Protein AF-A0A6G2DED3-F1 (afdb_monomer_lite)

Foldseek 3Di:
DDWDWDDDDPQEGEIEQAPQPEEDADDPVQAQAEEEDDQWDHDPSHIYGHAEQHHHHQADDDDPPPDDGGAYLEYEYEQNYQEYEALSNALHAHQEYHYDPNRNHAYYDHRVQHNHNHPDYDDDPNYDD

Structure (mmCIF, N/CA/C/O backbone):
data_AF-A0A6G2DED3-F1
#
_entry.id   AF-A0A6G2DED3-F1
#
loop_
_atom_site.group_PDB
_atom_site.id
_atom_site.type_symbol
_atom_site.label_atom_id
_atom_site.label_alt_id
_atom_site.label_comp_id
_atom_site.label_asym_id
_atom_site.label_entity_id
_atom_site.label_seq_id
_atom_site.pdbx_PDB_ins_code
_atom_site.Cartn_x
_atom_site.Cartn_y
_atom_site.Cartn_z
_atom_site.occupancy
_atom_site.B_iso_or_equiv
_atom_site.auth_seq_id
_atom_site.auth_comp_id
_atom_site.auth_asym_id
_atom_site.auth_atom_id
_atom_site.pdbx_PDB_model_num
ATOM 1 N N . ILE A 1 1 ? -3.376 12.516 -4.489 1.00 85.94 1 ILE A N 1
ATOM 2 C CA . ILE A 1 1 ? -3.684 11.104 -4.118 1.00 85.94 1 ILE A CA 1
ATOM 3 C C . ILE A 1 1 ? -5.186 10.946 -3.891 1.00 85.94 1 ILE A C 1
ATOM 5 O O . ILE A 1 1 ? -5.784 11.814 -3.265 1.00 85.94 1 ILE A O 1
ATOM 9 N N . LYS A 1 2 ? -5.801 9.878 -4.420 1.00 92.19 2 LYS A N 1
ATOM 10 C CA . LYS A 1 2 ? -7.235 9.573 -4.248 1.00 92.19 2 LYS A CA 1
ATOM 11 C C . LYS A 1 2 ? -7.439 8.649 -3.042 1.00 92.19 2 LYS A C 1
ATOM 13 O O . LYS A 1 2 ? -6.605 7.783 -2.797 1.00 92.19 2 LYS A O 1
ATOM 18 N N . TYR A 1 3 ? -8.564 8.799 -2.350 1.00 97.38 3 TYR A N 1
ATOM 19 C CA . TYR A 1 3 ? -8.980 7.951 -1.230 1.00 97.38 3 TYR A CA 1
ATOM 20 C C . TYR A 1 3 ? -10.437 7.536 -1.415 1.00 97.38 3 TYR A C 1
ATOM 22 O O . TYR A 1 3 ? -11.219 8.278 -2.013 1.00 97.38 3 TYR A O 1
ATOM 30 N N . LYS A 1 4 ? -10.816 6.375 -0.879 1.00 97.62 4 LYS A N 1
ATOM 31 C CA . LYS A 1 4 ? -12.220 5.952 -0.787 1.00 97.62 4 LYS A CA 1
ATOM 32 C C . LYS A 1 4 ? -12.571 5.687 0.671 1.00 97.62 4 LYS A C 1
ATOM 34 O O . LYS A 1 4 ? -11.827 5.013 1.378 1.00 97.62 4 LYS A O 1
ATOM 39 N N . VAL A 1 5 ? -13.706 6.230 1.099 1.00 97.81 5 VAL A N 1
ATOM 40 C CA . VAL A 1 5 ? -14.263 6.017 2.438 1.00 97.81 5 VAL A CA 1
ATOM 41 C C . VAL A 1 5 ? -14.699 4.563 2.591 1.00 97.81 5 VAL A C 1
ATOM 43 O O . VAL A 1 5 ? -15.369 4.023 1.710 1.00 97.81 5 VAL A O 1
ATOM 46 N N . LEU A 1 6 ? -14.305 3.950 3.706 1.00 98.00 6 LEU A N 1
ATOM 47 C CA . LEU A 1 6 ? -14.699 2.600 4.106 1.00 98.00 6 LEU A CA 1
ATOM 48 C C . LEU A 1 6 ? -15.765 2.662 5.202 1.00 98.00 6 LEU A C 1
ATOM 50 O O . LEU A 1 6 ? -16.818 2.046 5.071 1.00 98.00 6 LEU A O 1
ATOM 54 N N . THR A 1 7 ? -15.522 3.457 6.248 1.00 97.88 7 THR A N 1
ATOM 55 C CA . THR A 1 7 ? -16.462 3.661 7.361 1.00 97.88 7 THR A CA 1
ATOM 56 C C . THR A 1 7 ? -16.532 5.130 7.765 1.00 97.88 7 THR A C 1
ATOM 58 O O . THR A 1 7 ? -15.558 5.872 7.606 1.00 97.88 7 THR A O 1
ATOM 61 N N . VAL A 1 8 ? -17.683 5.549 8.300 1.00 97.50 8 VAL A N 1
ATOM 62 C CA . VAL A 1 8 ? -17.892 6.876 8.897 1.00 97.50 8 VAL A CA 1
ATOM 63 C C . VAL A 1 8 ? -18.803 6.736 10.108 1.00 97.50 8 VAL A C 1
ATOM 65 O O . VAL A 1 8 ? -19.932 6.271 9.972 1.00 97.50 8 VAL A O 1
ATOM 68 N N . GLU A 1 9 ? -18.338 7.194 11.264 1.00 96.12 9 GLU A N 1
ATOM 69 C CA . GLU A 1 9 ? -19.108 7.272 12.505 1.00 96.12 9 GLU A CA 1
ATOM 70 C C . GLU A 1 9 ? -18.899 8.664 13.117 1.00 96.12 9 GLU A C 1
ATOM 72 O O . GLU A 1 9 ? -17.859 8.975 13.699 1.00 96.12 9 GLU A O 1
ATOM 77 N N . GLY A 1 10 ? -19.874 9.555 12.920 1.00 95.56 10 GLY A N 1
ATOM 78 C CA . GLY A 1 10 ? -19.731 10.968 13.280 1.00 95.56 10 GLY A CA 1
ATOM 79 C C . GLY A 1 10 ? -18.594 11.645 12.503 1.00 95.56 10 GLY A C 1
ATOM 80 O O . GLY A 1 10 ? -18.625 11.700 11.270 1.00 95.56 10 GLY A O 1
ATOM 81 N N . ASN A 1 11 ? -17.596 12.148 13.237 1.00 96.62 11 ASN A N 1
ATOM 82 C CA . ASN A 1 11 ? -16.448 12.881 12.686 1.00 96.62 11 ASN A CA 1
ATOM 83 C C . ASN A 1 11 ? -15.190 12.021 12.523 1.00 96.62 11 ASN A C 1
ATOM 85 O O . ASN A 1 11 ? -14.140 12.533 12.135 1.00 96.62 11 ASN A O 1
ATOM 89 N N . ILE A 1 12 ? -15.281 10.721 12.799 1.00 97.75 12 ILE A N 1
ATOM 90 C CA . ILE A 1 12 ? -14.185 9.778 12.596 1.00 97.75 12 ILE A CA 1
ATOM 91 C C . ILE A 1 12 ? -14.575 8.723 11.568 1.00 97.75 12 ILE A C 1
ATOM 93 O O . ILE A 1 12 ? -15.747 8.399 11.378 1.00 97.75 12 ILE A O 1
ATOM 97 N N . GLY A 1 13 ? -13.582 8.181 10.878 1.00 98.31 13 GLY A N 1
ATOM 98 C CA . GLY A 1 13 ? -13.813 7.122 9.912 1.00 98.31 13 GLY A CA 1
ATOM 99 C C . GLY A 1 13 ? -12.532 6.453 9.457 1.00 98.31 13 GLY A C 1
ATOM 100 O O . GLY A 1 13 ? -11.430 6.755 9.924 1.00 98.31 13 GLY A O 1
ATOM 101 N N . THR A 1 14 ? -12.684 5.54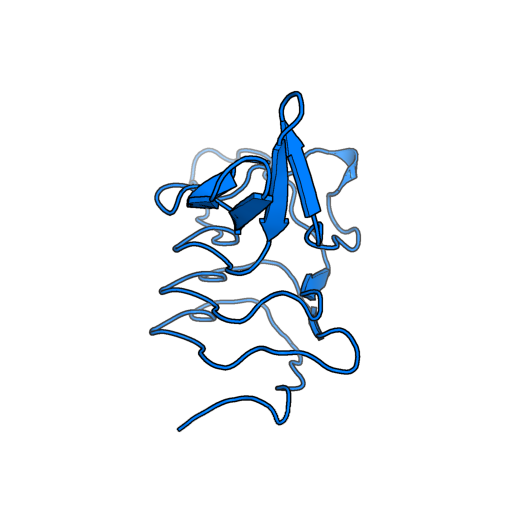9 8.500 1.00 98.69 14 THR A N 1
ATOM 102 C CA . THR A 1 14 ? -11.561 4.879 7.851 1.00 98.69 14 THR A CA 1
ATOM 103 C C . THR A 1 14 ? -11.642 5.037 6.343 1.00 98.69 14 THR A C 1
ATOM 105 O O . THR A 1 14 ? -12.725 5.135 5.759 1.00 98.69 14 THR A O 1
ATOM 108 N N . VAL A 1 15 ? -10.479 5.093 5.704 1.00 98.75 15 VAL A N 1
ATOM 109 C CA . VAL A 1 15 ? -10.344 5.150 4.247 1.00 98.75 15 VAL A CA 1
ATOM 110 C C . VAL A 1 15 ? -9.322 4.126 3.770 1.00 98.75 15 VAL A C 1
ATOM 112 O O . VAL A 1 15 ? -8.440 3.701 4.520 1.00 98.75 15 VAL A O 1
ATOM 115 N N . GLN A 1 16 ? -9.412 3.792 2.490 1.00 98.62 16 GLN A N 1
ATOM 116 C CA . GLN A 1 16 ? -8.326 3.178 1.735 1.00 98.62 16 GLN A CA 1
ATOM 117 C C . GLN A 1 16 ? -7.564 4.247 0.939 1.00 98.62 16 GLN A C 1
ATOM 119 O O . GLN A 1 16 ? -8.170 5.212 0.456 1.00 98.62 16 GLN A O 1
ATOM 124 N N . VAL A 1 17 ? -6.252 4.066 0.768 1.00 98.62 17 VAL A N 1
ATOM 125 C CA . VAL A 1 17 ? -5.468 4.813 -0.227 1.00 98.62 17 VAL A CA 1
ATOM 126 C C . VAL A 1 17 ? -5.697 4.205 -1.609 1.00 98.62 17 VAL A C 1
ATOM 128 O O . VAL A 1 17 ? -5.648 2.989 -1.774 1.00 98.62 17 VAL A O 1
ATOM 131 N N . GLY A 1 18 ? -5.964 5.048 -2.604 1.00 98.00 18 GLY A N 1
ATOM 132 C CA . GLY A 1 18 ? -6.428 4.628 -3.924 1.00 98.00 18 GLY A CA 1
ATOM 133 C C . GLY A 1 18 ? -7.953 4.487 -4.002 1.00 98.00 18 GLY A C 1
ATOM 134 O O . GLY A 1 18 ? -8.663 4.336 -3.006 1.00 98.00 18 GLY A O 1
ATOM 135 N N . ASN A 1 19 ? -8.491 4.562 -5.221 1.00 96.56 19 ASN A N 1
ATOM 136 C CA . ASN A 1 19 ? -9.937 4.463 -5.462 1.00 96.56 19 ASN A CA 1
ATOM 137 C C . ASN A 1 19 ? -10.420 3.020 -5.720 1.00 96.56 19 ASN A C 1
ATOM 139 O O . ASN A 1 19 ? -11.628 2.791 -5.732 1.00 96.56 19 ASN A O 1
ATOM 143 N N . GLY A 1 20 ? -9.507 2.057 -5.902 1.00 96.94 20 GLY A N 1
ATOM 144 C CA . GLY A 1 20 ? -9.834 0.664 -6.226 1.00 96.94 20 GLY A CA 1
ATOM 145 C C . GLY A 1 20 ? -9.981 0.366 -7.725 1.00 96.94 20 GLY A C 1
ATOM 146 O O . GLY A 1 20 ? -10.318 -0.760 -8.082 1.00 96.94 20 GLY A O 1
ATOM 147 N N . VAL A 1 21 ? -9.791 1.364 -8.596 1.00 94.81 21 VAL A N 1
ATOM 148 C CA . VAL A 1 21 ? -10.080 1.276 -10.040 1.00 94.81 21 VAL A CA 1
ATOM 149 C C . VAL A 1 21 ? -8.865 1.641 -10.886 1.00 94.81 21 VAL A C 1
ATOM 151 O O . VAL A 1 21 ? -8.574 0.951 -11.855 1.00 94.81 21 VAL A O 1
ATOM 154 N N . THR A 1 22 ? -8.165 2.717 -10.529 1.00 93.19 22 THR A N 1
ATOM 155 C CA . THR A 1 22 ? -7.007 3.241 -11.263 1.00 93.19 22 THR A CA 1
ATOM 156 C C . THR A 1 22 ? -5.839 3.472 -10.307 1.00 93.19 22 THR A C 1
ATOM 158 O O . THR A 1 22 ? -6.097 3.877 -9.166 1.00 93.19 22 THR A O 1
ATOM 161 N N . PRO A 1 23 ? -4.584 3.324 -10.767 1.00 95.00 23 PRO A N 1
ATOM 162 C CA . PRO A 1 23 ? -3.410 3.670 -9.975 1.00 95.00 23 PRO A CA 1
ATOM 163 C C . PRO A 1 23 ? -3.435 5.088 -9.408 1.00 95.00 23 PRO A C 1
ATOM 165 O O . PRO A 1 23 ? -4.064 6.001 -9.953 1.00 95.00 23 PRO A O 1
ATOM 168 N N . VAL A 1 24 ? -2.737 5.268 -8.291 1.00 94.62 24 VAL A N 1
ATOM 169 C CA . VAL A 1 24 ? -2.373 6.582 -7.775 1.00 94.62 24 VAL A CA 1
ATOM 170 C C . VAL A 1 24 ? -1.379 7.213 -8.745 1.00 94.62 24 VAL A C 1
ATOM 172 O O . VAL A 1 24 ? -0.358 6.623 -9.082 1.00 94.62 24 VAL A O 1
ATOM 175 N N . GLU A 1 25 ? -1.689 8.429 -9.179 1.00 93.19 25 GLU A N 1
ATOM 176 C CA . GLU A 1 25 ? -0.783 9.254 -9.972 1.00 93.19 25 GLU A CA 1
ATOM 177 C C . GLU A 1 25 ? 0.193 9.960 -9.026 1.00 93.19 25 GLU A C 1
ATOM 179 O O . GLU A 1 25 ? -0.232 10.688 -8.120 1.00 93.19 25 GLU A O 1
ATOM 184 N N . PHE A 1 26 ? 1.486 9.708 -9.218 1.00 93.81 26 PHE A N 1
ATOM 185 C CA . PHE A 1 26 ? 2.559 10.406 -8.521 1.00 93.81 26 PHE A CA 1
ATOM 186 C C . PHE A 1 26 ? 2.991 11.646 -9.297 1.00 93.81 26 PHE A C 1
ATOM 188 O O . PHE A 1 26 ? 2.895 11.712 -10.523 1.00 93.81 26 PHE A O 1
ATOM 195 N N . GLU A 1 27 ? 3.490 12.633 -8.568 1.00 93.56 27 GLU A N 1
ATOM 196 C CA . GLU A 1 27 ? 3.990 13.882 -9.129 1.00 93.56 27 GLU A CA 1
ATOM 197 C C . GLU A 1 27 ? 5.495 13.801 -9.410 1.00 93.56 27 GLU A C 1
ATOM 199 O O . GLU A 1 27 ? 6.216 13.015 -8.794 1.00 93.56 27 GLU A O 1
ATOM 204 N N . ALA A 1 28 ? 5.999 14.685 -10.279 1.00 94.38 28 ALA A N 1
ATOM 205 C CA . ALA A 1 28 ? 7.416 14.743 -10.660 1.00 94.38 28 ALA A CA 1
ATOM 206 C C . ALA A 1 28 ? 8.368 14.802 -9.456 1.00 94.38 28 ALA A C 1
ATOM 208 O O . ALA A 1 28 ? 9.453 14.227 -9.464 1.00 94.38 28 ALA A O 1
ATOM 209 N N . GLY A 1 29 ? 7.949 15.482 -8.385 1.00 95.12 29 GLY A N 1
ATOM 210 C CA . GLY A 1 29 ? 8.735 15.607 -7.163 1.00 95.12 29 GLY A CA 1
ATOM 211 C C . GLY A 1 29 ? 8.909 14.304 -6.377 1.00 95.12 29 GLY A C 1
ATOM 212 O O . GLY A 1 29 ? 9.768 14.280 -5.495 1.00 95.12 29 GLY A O 1
ATOM 213 N N . GLN A 1 30 ? 8.127 13.265 -6.676 1.00 95.25 30 GLN A N 1
ATOM 214 C CA . GLN A 1 30 ? 8.107 11.970 -5.986 1.00 95.25 30 GLN A CA 1
ATOM 215 C C . GLN A 1 30 ? 8.836 10.867 -6.765 1.00 95.25 30 GLN A C 1
ATOM 217 O O . GLN A 1 30 ? 9.054 9.785 -6.225 1.00 95.25 30 GLN A O 1
ATOM 222 N N . ASP A 1 31 ? 9.225 11.136 -8.011 1.00 96.38 31 ASP A N 1
ATOM 223 C CA . ASP A 1 31 ? 9.879 10.153 -8.867 1.00 96.38 31 ASP A CA 1
ATOM 224 C C . ASP A 1 31 ? 11.229 9.705 -8.303 1.00 96.38 31 ASP A C 1
ATOM 226 O O . ASP A 1 31 ? 12.055 10.531 -7.905 1.00 96.38 31 ASP A O 1
ATOM 230 N N . GLY A 1 32 ? 11.432 8.391 -8.215 1.00 96.81 32 GLY A N 1
ATOM 231 C CA . GLY A 1 32 ? 12.636 7.788 -7.645 1.00 96.81 32 GLY A CA 1
ATOM 232 C C . GLY A 1 32 ? 12.868 8.095 -6.160 1.00 96.81 32 GLY A C 1
ATOM 233 O O . GLY A 1 32 ? 13.904 7.708 -5.615 1.00 96.81 32 GLY A O 1
ATOM 234 N N . LYS A 1 33 ? 11.931 8.760 -5.474 1.00 98.06 33 LYS A N 1
ATOM 235 C CA . LYS A 1 33 ? 12.046 9.098 -4.049 1.00 98.06 33 LYS A CA 1
ATOM 236 C C . LYS A 1 33 ? 11.213 8.158 -3.181 1.00 98.06 33 LYS A C 1
ATOM 238 O O . LYS A 1 33 ? 10.245 7.584 -3.674 1.00 98.06 33 LYS A O 1
ATOM 243 N N . PRO A 1 34 ? 11.544 8.025 -1.887 1.00 98.19 34 PRO A N 1
ATOM 244 C CA . PRO A 1 34 ? 10.681 7.333 -0.943 1.00 98.19 34 PRO A CA 1
ATOM 245 C C . PRO A 1 34 ? 9.313 8.007 -0.837 1.00 98.19 34 PRO A C 1
ATOM 247 O O . PRO A 1 34 ? 9.211 9.236 -0.784 1.00 98.19 34 PRO A O 1
ATOM 250 N N . PHE A 1 35 ? 8.265 7.196 -0.751 1.00 97.75 35 PHE A N 1
ATOM 251 C CA . PHE A 1 35 ? 6.904 7.655 -0.520 1.00 97.75 35 PHE A CA 1
ATOM 252 C C . PHE A 1 35 ? 6.298 6.956 0.696 1.00 97.75 35 PHE A C 1
ATOM 254 O O . PHE A 1 35 ? 6.231 5.733 0.747 1.00 97.75 35 PHE A O 1
ATOM 261 N N . THR A 1 36 ? 5.791 7.726 1.654 1.00 98.00 36 THR A N 1
ATOM 262 C CA . THR A 1 36 ? 5.068 7.181 2.809 1.00 98.00 36 THR A CA 1
ATOM 263 C C . THR A 1 36 ? 3.575 7.372 2.610 1.00 98.00 36 THR A C 1
ATOM 265 O O . THR A 1 36 ? 3.110 8.496 2.406 1.00 98.00 36 THR A O 1
ATOM 268 N N . ILE A 1 37 ? 2.807 6.284 2.704 1.00 98.31 37 ILE A N 1
ATOM 269 C CA . ILE A 1 37 ? 1.345 6.374 2.699 1.00 98.31 37 ILE A CA 1
ATOM 270 C C . ILE A 1 37 ? 0.919 7.170 3.944 1.00 98.31 37 ILE A C 1
ATOM 272 O O . ILE A 1 37 ? 1.330 6.826 5.053 1.00 98.31 37 ILE A O 1
ATOM 276 N N . PRO A 1 38 ? 0.095 8.225 3.810 1.00 97.06 38 PRO A N 1
ATOM 277 C CA . PRO A 1 38 ? -0.378 8.972 4.971 1.00 97.06 38 PRO A CA 1
ATOM 278 C C . PRO A 1 38 ? -1.162 8.077 5.931 1.00 97.06 38 PRO A C 1
ATOM 280 O O . PRO A 1 38 ? -1.989 7.286 5.493 1.00 97.06 38 PRO A O 1
ATOM 283 N N . THR A 1 39 ? -0.953 8.232 7.238 1.00 97.94 39 THR A N 1
ATOM 284 C CA . THR A 1 39 ? -1.699 7.475 8.262 1.00 97.94 39 THR A CA 1
ATOM 285 C C . THR A 1 39 ? -3.109 8.014 8.470 1.00 97.94 39 THR A C 1
ATOM 287 O O . THR A 1 39 ? -4.014 7.283 8.876 1.00 97.94 39 THR A O 1
ATOM 290 N N . LYS A 1 40 ? -3.304 9.309 8.202 1.00 97.81 40 LYS A N 1
ATOM 291 C CA . LYS A 1 40 ? -4.559 10.031 8.395 1.00 97.81 40 LYS A CA 1
ATOM 292 C C . LYS A 1 40 ? -4.767 11.071 7.303 1.00 97.81 40 LYS A C 1
ATOM 294 O O . LYS A 1 40 ? -3.803 11.640 6.795 1.00 97.81 40 LYS A O 1
ATOM 299 N N . ILE A 1 41 ? -6.030 11.353 7.003 1.00 97.00 41 ILE A N 1
ATOM 300 C CA . ILE A 1 41 ? -6.451 12.509 6.207 1.00 97.00 41 ILE A CA 1
ATOM 301 C C . ILE A 1 41 ? -7.577 13.254 6.927 1.00 97.00 41 ILE A C 1
ATOM 303 O O . ILE A 1 41 ? -8.349 12.651 7.674 1.00 97.00 41 ILE A O 1
ATOM 307 N N . THR A 1 42 ? -7.699 14.552 6.660 1.00 96.75 42 THR A N 1
ATOM 308 C CA . THR A 1 42 ? -8.766 15.401 7.204 1.00 96.75 42 THR A CA 1
ATOM 309 C C . THR A 1 42 ? -9.561 16.011 6.057 1.00 96.75 42 THR A C 1
ATOM 311 O O . THR A 1 42 ? -8.976 16.553 5.121 1.00 96.75 42 THR A O 1
ATOM 314 N N . VAL A 1 43 ? -10.891 15.924 6.123 1.00 94.56 43 VAL A N 1
ATOM 315 C CA . VAL A 1 43 ? -11.812 16.530 5.149 1.00 94.56 43 VAL A CA 1
ATOM 316 C C . VAL A 1 43 ? -12.886 17.292 5.918 1.00 94.56 43 VAL A C 1
ATOM 318 O O . VAL A 1 43 ? -13.773 16.685 6.517 1.00 94.56 43 VAL A O 1
ATOM 321 N N . GLY A 1 44 ? -12.798 18.623 5.919 1.00 94.81 44 GLY A N 1
ATOM 322 C CA . GLY A 1 44 ? -13.620 19.451 6.804 1.00 94.81 44 GLY A CA 1
ATOM 323 C C . GLY A 1 44 ? -13.282 19.180 8.272 1.00 94.81 44 GLY A C 1
ATOM 324 O O . GLY A 1 44 ? -12.118 19.241 8.657 1.00 94.81 44 GLY A O 1
ATOM 325 N N . ASP A 1 45 ? -14.293 18.854 9.074 1.00 96.00 45 ASP A N 1
ATOM 326 C CA . ASP A 1 45 ? -14.176 18.467 10.485 1.00 96.00 45 ASP A CA 1
ATOM 327 C C . ASP A 1 45 ? -13.989 16.952 10.697 1.00 96.00 45 ASP A C 1
ATOM 329 O O . ASP A 1 45 ? -13.833 16.498 11.833 1.00 96.00 45 ASP A O 1
ATOM 333 N N . LYS A 1 46 ? -13.988 16.162 9.615 1.00 97.50 46 LYS A N 1
ATOM 334 C CA . LYS A 1 46 ? -13.861 14.704 9.669 1.00 97.50 46 LYS A CA 1
ATOM 335 C C . LYS A 1 46 ? -12.413 14.258 9.552 1.00 97.50 46 LYS A C 1
ATOM 337 O O . LYS A 1 46 ? -11.686 14.711 8.666 1.00 97.50 46 LYS A O 1
ATOM 342 N N . VAL A 1 47 ? -12.025 13.301 10.389 1.00 98.25 47 VAL A N 1
ATOM 343 C CA . VAL A 1 47 ? -10.699 12.679 10.398 1.00 98.25 47 VAL A CA 1
ATOM 344 C C . VAL A 1 47 ? -10.823 11.213 10.014 1.00 98.25 47 VAL A C 1
ATOM 346 O O . VAL A 1 47 ? -11.548 10.447 10.648 1.00 98.25 47 VAL A O 1
ATOM 349 N N . PHE A 1 48 ? -10.073 10.804 8.998 1.00 98.62 48 PHE A N 1
ATOM 350 C CA . PHE A 1 48 ? -10.050 9.426 8.533 1.00 98.62 48 PHE A CA 1
ATOM 351 C C . PHE A 1 48 ? -8.681 8.806 8.755 1.00 98.62 48 PHE A C 1
ATOM 353 O O . PHE A 1 48 ? -7.674 9.362 8.320 1.00 98.62 48 PHE A O 1
ATOM 360 N N . THR A 1 49 ? -8.649 7.628 9.370 1.00 98.69 49 THR A N 1
ATOM 361 C CA . THR A 1 49 ? -7.446 6.790 9.411 1.00 98.69 49 THR A CA 1
ATOM 362 C C . THR A 1 49 ? -7.341 6.001 8.108 1.00 98.69 49 THR A C 1
ATOM 364 O O . THR A 1 49 ? -8.318 5.398 7.657 1.00 98.69 49 THR A O 1
ATOM 367 N N . VAL A 1 50 ? -6.163 5.990 7.490 1.00 98.81 50 VAL A N 1
ATOM 368 C CA . VAL A 1 50 ? -5.903 5.177 6.297 1.00 98.81 50 VAL A CA 1
ATOM 369 C C . VAL A 1 50 ? -5.576 3.763 6.752 1.00 98.81 50 VAL A C 1
ATOM 371 O O . VAL A 1 50 ? -4.584 3.543 7.444 1.00 98.81 50 VAL A O 1
ATOM 374 N N . THR A 1 51 ? -6.441 2.819 6.394 1.00 98.81 51 THR A N 1
ATOM 375 C CA . THR A 1 51 ? -6.411 1.444 6.923 1.00 98.81 51 THR A CA 1
ATOM 376 C C . THR A 1 51 ? -6.241 0.378 5.856 1.00 98.81 51 THR A C 1
ATOM 378 O O . THR A 1 51 ? -5.917 -0.758 6.183 1.00 98.81 51 THR A O 1
ATOM 381 N N . GLU A 1 52 ? -6.398 0.716 4.578 1.00 98.81 52 GLU A N 1
ATOM 382 C CA . GLU A 1 52 ? -6.214 -0.251 3.498 1.00 98.81 52 GLU A CA 1
ATOM 383 C C . GLU A 1 52 ? -5.477 0.361 2.304 1.00 98.81 52 GLU A C 1
ATOM 385 O O . GLU A 1 52 ? -5.615 1.550 2.002 1.00 98.81 52 GLU A O 1
ATOM 390 N N . VAL A 1 53 ? -4.720 -0.475 1.597 1.00 98.81 53 VAL A N 1
ATOM 391 C CA . VAL A 1 53 ? -4.243 -0.201 0.241 1.00 98.81 53 VAL A CA 1
ATOM 392 C C . VAL A 1 53 ? -5.273 -0.758 -0.730 1.00 98.81 53 VAL A C 1
ATOM 394 O O . VAL A 1 53 ? -5.507 -1.967 -0.763 1.00 98.81 53 VAL A O 1
ATOM 397 N N . ALA A 1 54 ? -5.904 0.125 -1.505 1.00 98.75 54 ALA A N 1
ATOM 398 C CA . ALA A 1 54 ? -6.961 -0.259 -2.427 1.00 98.75 54 ALA A CA 1
ATOM 399 C C . ALA A 1 54 ? -6.445 -1.138 -3.572 1.00 98.75 54 ALA A C 1
ATOM 401 O O . ALA A 1 54 ? -5.271 -1.094 -3.949 1.00 98.75 54 ALA A O 1
ATOM 402 N N . SER A 1 55 ? -7.370 -1.865 -4.197 1.00 98.50 55 SER A N 1
ATOM 403 C CA . SER A 1 55 ? -7.090 -2.598 -5.427 1.00 98.50 55 SER A CA 1
ATOM 404 C C . SER A 1 55 ? -6.473 -1.665 -6.470 1.00 98.50 55 SER A C 1
ATOM 406 O O . SER A 1 55 ? -6.975 -0.567 -6.713 1.00 98.50 55 SER A O 1
ATOM 408 N N . GLN A 1 56 ? -5.374 -2.100 -7.080 1.00 96.81 56 GLN A N 1
ATOM 409 C CA . GLN A 1 56 ? -4.612 -1.337 -8.072 1.00 96.81 56 GLN A CA 1
ATOM 410 C C . GLN A 1 56 ? -4.002 -0.003 -7.601 1.00 96.81 56 GLN A C 1
ATOM 412 O O . GLN A 1 56 ? -3.477 0.729 -8.436 1.00 96.81 56 GLN A O 1
ATOM 417 N N . ALA A 1 57 ? -4.034 0.336 -6.305 1.00 98.12 57 ALA A N 1
ATOM 418 C CA . ALA A 1 57 ? -3.609 1.654 -5.818 1.00 98.12 57 ALA A CA 1
ATOM 419 C C . ALA A 1 57 ? -2.176 2.023 -6.231 1.00 98.12 57 ALA A C 1
ATOM 421 O O . ALA A 1 57 ? -1.937 3.135 -6.686 1.00 98.12 57 ALA A O 1
ATOM 422 N N . PHE A 1 58 ? -1.251 1.078 -6.121 1.00 97.75 58 PHE A N 1
ATOM 423 C CA . PHE A 1 58 ? 0.148 1.203 -6.525 1.00 97.75 58 PHE A CA 1
ATOM 424 C C . PHE A 1 58 ? 0.460 0.224 -7.659 1.00 97.75 58 PHE A C 1
ATOM 426 O O . PHE A 1 58 ? 1.539 -0.358 -7.729 1.00 97.75 58 PHE A O 1
ATOM 433 N N . SER A 1 59 ? -0.518 -0.026 -8.534 1.00 96.50 59 SER A N 1
ATOM 434 C CA . SER A 1 59 ? -0.234 -0.757 -9.761 1.00 96.50 59 SER A CA 1
ATOM 435 C C . SER A 1 59 ? 0.507 0.120 -10.755 1.00 96.50 59 SER A C 1
ATOM 437 O O . SER A 1 59 ? 0.256 1.320 -10.846 1.00 96.50 59 SER A O 1
ATOM 439 N N . TYR A 1 60 ? 1.357 -0.498 -11.562 1.00 94.69 60 TYR A N 1
ATOM 440 C CA . TYR A 1 60 ? 1.932 0.146 -12.730 1.00 94.69 60 TYR A CA 1
ATOM 441 C C . TYR A 1 60 ? 1.597 -0.670 -13.974 1.00 94.69 60 TYR A C 1
ATOM 443 O O . TYR A 1 60 ? 1.841 -1.875 -14.037 1.00 94.69 60 TYR A O 1
ATOM 451 N N . TYR A 1 61 ? 1.048 0.020 -14.969 1.00 89.94 61 TYR A N 1
ATOM 452 C CA . TYR A 1 61 ? 0.754 -0.527 -16.284 1.00 89.94 61 TYR A CA 1
ATOM 453 C C . TYR A 1 6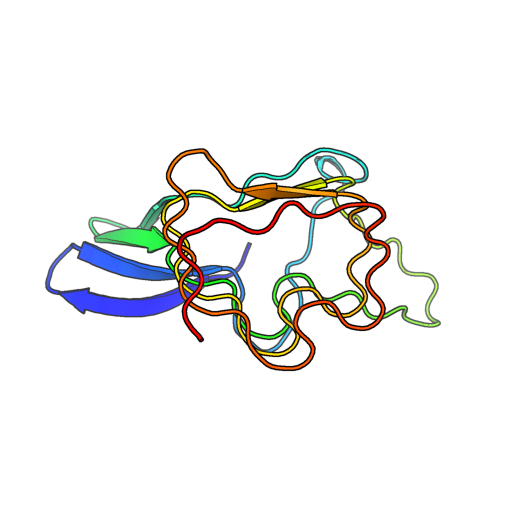1 ? 1.562 0.279 -17.300 1.00 89.94 61 TYR A C 1
ATOM 455 O O . TYR A 1 61 ? 1.280 1.469 -17.450 1.00 89.94 61 TYR A O 1
ATOM 463 N N . PRO A 1 62 ? 2.575 -0.314 -17.959 1.00 79.56 62 PRO A N 1
ATOM 464 C CA . PRO A 1 62 ? 3.278 0.383 -19.023 1.00 79.56 62 PRO A CA 1
ATOM 465 C C . PRO A 1 62 ? 2.270 0.707 -20.123 1.00 79.56 62 PRO A C 1
ATOM 467 O O . PRO A 1 62 ? 1.572 -0.188 -20.604 1.00 79.56 62 PRO A O 1
ATOM 470 N N . ASP A 1 63 ? 2.176 1.977 -20.503 1.00 79.75 63 ASP A N 1
ATOM 471 C CA . ASP A 1 63 ? 1.487 2.350 -21.728 1.00 79.75 63 ASP A CA 1
ATOM 472 C C . ASP A 1 63 ? 2.498 2.473 -22.872 1.00 79.75 63 ASP A C 1
ATOM 474 O O . ASP A 1 63 ? 3.646 2.880 -22.694 1.00 79.75 63 ASP A O 1
ATOM 478 N N . GLU A 1 64 ? 2.075 2.092 -24.075 1.00 76.81 64 GLU A N 1
ATOM 479 C CA . GLU A 1 64 ? 2.899 2.187 -25.286 1.00 76.81 64 GLU A CA 1
ATOM 480 C C . GLU A 1 64 ? 3.031 3.636 -25.781 1.00 76.81 64 GLU A C 1
ATOM 482 O O . GLU A 1 64 ? 3.672 3.905 -26.795 1.00 76.81 64 GLU A O 1
ATOM 487 N N . THR A 1 65 ? 2.422 4.594 -25.076 1.00 79.69 65 THR A N 1
ATOM 488 C CA . THR A 1 65 ? 2.367 5.995 -25.501 1.00 79.69 65 THR A CA 1
ATOM 489 C C . THR A 1 65 ? 3.614 6.780 -25.105 1.00 79.69 65 THR A C 1
ATOM 491 O O . THR A 1 65 ? 3.745 7.946 -25.474 1.00 79.69 65 THR A O 1
ATOM 494 N N . GLY A 1 66 ? 4.541 6.147 -24.373 1.00 68.81 66 GLY A N 1
ATOM 495 C CA . GLY A 1 66 ? 5.786 6.768 -23.926 1.00 68.81 66 GLY A CA 1
ATOM 496 C C . GLY A 1 66 ? 5.559 7.866 -22.888 1.00 68.81 66 GLY A C 1
ATOM 497 O O . GLY A 1 66 ? 6.401 8.753 -22.739 1.00 68.81 66 GLY A O 1
ATOM 498 N N . ARG A 1 67 ? 4.415 7.848 -22.188 1.00 75.81 67 ARG A N 1
ATOM 499 C CA . ARG A 1 67 ? 4.138 8.818 -21.127 1.00 75.81 67 ARG A CA 1
ATOM 500 C C . ARG A 1 67 ? 5.158 8.659 -20.008 1.00 75.81 67 ARG A C 1
ATOM 502 O O . ARG A 1 67 ? 5.431 7.555 -19.542 1.00 75.81 67 ARG A O 1
ATOM 509 N N . ILE A 1 68 ? 5.693 9.792 -19.556 1.00 71.31 68 ILE A N 1
ATOM 510 C CA . ILE A 1 68 ? 6.494 9.835 -18.335 1.00 71.31 68 ILE A CA 1
ATOM 511 C C . ILE A 1 68 ? 5.548 9.527 -17.177 1.00 71.31 68 ILE A C 1
ATOM 513 O O . ILE A 1 68 ? 4.611 10.282 -16.915 1.00 71.31 68 ILE A O 1
ATOM 517 N N . VAL A 1 69 ? 5.795 8.410 -16.502 1.00 83.69 69 VAL A N 1
ATOM 518 C CA . VAL A 1 69 ? 5.078 8.014 -15.293 1.00 83.69 69 VAL A CA 1
ATOM 519 C C . VAL A 1 69 ? 6.071 8.080 -14.149 1.00 83.69 69 VAL A C 1
ATOM 521 O O . VAL A 1 69 ? 7.029 7.312 -14.114 1.00 83.69 69 VAL A O 1
ATOM 524 N N . TYR A 1 70 ? 5.837 9.0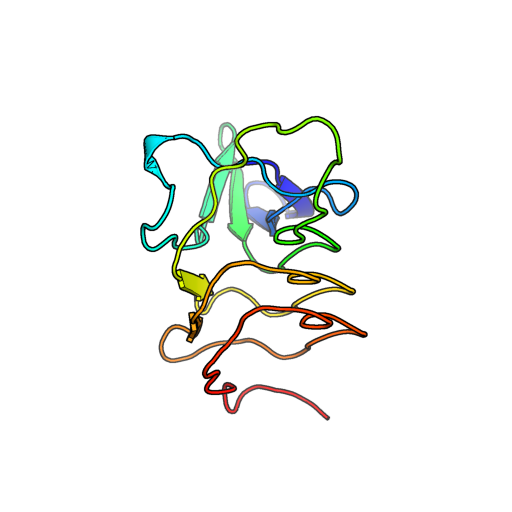13 -13.235 1.00 93.69 70 TYR A N 1
ATOM 525 C CA . TYR A 1 70 ? 6.624 9.140 -12.017 1.00 93.69 70 TYR A CA 1
ATOM 526 C C . TYR A 1 70 ? 6.282 8.001 -11.061 1.00 93.69 70 TYR A C 1
ATOM 528 O O . TYR A 1 70 ? 5.107 7.645 -10.919 1.00 93.69 70 TYR A O 1
ATOM 536 N N . TYR A 1 71 ? 7.289 7.430 -10.402 1.00 96.12 71 TYR A N 1
ATOM 537 C CA . TYR A 1 71 ? 7.059 6.354 -9.445 1.00 96.12 71 TYR A CA 1
ATOM 538 C C . TYR A 1 71 ? 8.088 6.353 -8.298 1.00 96.12 71 TYR A C 1
ATOM 540 O O . TYR A 1 71 ? 9.282 6.524 -8.544 1.00 96.12 71 TYR A O 1
ATOM 548 N N . PRO A 1 72 ? 7.665 6.137 -7.038 1.00 97.38 72 PRO A N 1
ATOM 549 C CA . PRO A 1 72 ? 8.575 6.051 -5.899 1.00 97.38 72 PRO A CA 1
ATOM 550 C C . PRO A 1 72 ? 9.567 4.891 -6.005 1.00 97.38 72 PRO A C 1
ATOM 552 O O . PRO A 1 72 ? 9.195 3.776 -6.367 1.00 97.38 72 PRO A O 1
ATOM 555 N N . SER A 1 73 ? 10.815 5.106 -5.591 1.00 97.19 73 SER A N 1
ATOM 556 C CA . SER A 1 73 ? 11.796 4.012 -5.481 1.00 97.19 73 SER A CA 1
ATOM 557 C C . SER A 1 73 ? 11.472 3.058 -4.330 1.00 97.19 73 SER A C 1
ATOM 559 O O . SER A 1 73 ? 11.745 1.861 -4.418 1.00 97.19 73 SER A O 1
ATOM 561 N N . SER A 1 74 ? 10.846 3.571 -3.271 1.00 98.12 74 SER A N 1
ATOM 562 C CA . SER A 1 74 ? 10.357 2.789 -2.142 1.00 98.12 74 SER A CA 1
ATOM 563 C C . SER A 1 74 ? 9.019 3.314 -1.639 1.00 98.12 74 SER A C 1
ATOM 565 O O . SER A 1 74 ? 8.709 4.503 -1.768 1.00 98.12 74 SER A O 1
ATOM 567 N N . ILE A 1 75 ? 8.214 2.419 -1.066 1.00 98.44 75 ILE A N 1
ATOM 568 C CA . ILE A 1 75 ? 6.930 2.774 -0.456 1.00 98.44 75 ILE A CA 1
ATOM 569 C C . ILE A 1 75 ? 6.898 2.284 0.991 1.00 98.44 75 ILE A C 1
ATOM 571 O O . ILE A 1 75 ? 7.026 1.088 1.255 1.00 98.44 75 ILE A O 1
ATOM 575 N N . THR A 1 76 ? 6.683 3.209 1.924 1.00 98.50 76 THR A N 1
ATOM 576 C CA . THR A 1 76 ? 6.463 2.899 3.337 1.00 98.50 76 THR A CA 1
ATOM 577 C C . THR A 1 76 ? 4.972 2.727 3.610 1.00 98.50 76 THR A C 1
ATOM 579 O O . THR A 1 76 ? 4.167 3.639 3.385 1.00 98.50 76 THR A O 1
ATOM 582 N N . ILE A 1 77 ? 4.619 1.549 4.116 1.00 98.56 77 ILE A N 1
ATOM 583 C CA . ILE A 1 77 ? 3.288 1.163 4.567 1.00 98.56 77 ILE A CA 1
ATOM 584 C C . ILE A 1 77 ? 3.218 1.416 6.077 1.00 98.56 77 ILE A C 1
ATOM 586 O O . ILE A 1 77 ? 3.889 0.722 6.848 1.00 98.56 77 ILE A O 1
ATOM 590 N N . PRO A 1 78 ? 2.428 2.407 6.522 1.00 98.38 78 PRO A N 1
ATOM 591 C CA . PRO A 1 78 ? 2.351 2.741 7.927 1.00 98.38 78 PRO A CA 1
ATOM 592 C C . PRO A 1 78 ? 1.604 1.673 8.711 1.00 98.38 78 PRO A C 1
ATOM 594 O O . PRO A 1 78 ? 0.782 0.929 8.169 1.00 98.38 78 PRO A O 1
ATOM 597 N N . SER A 1 79 ? 1.821 1.669 10.023 1.00 98.06 79 SER A N 1
ATOM 598 C CA . SER A 1 79 ? 1.255 0.654 10.910 1.00 98.06 79 SER A CA 1
ATOM 599 C C . SER A 1 79 ? -0.272 0.638 10.962 1.00 98.06 79 SER A C 1
ATOM 601 O O . SER A 1 79 ? -0.839 -0.375 11.350 1.00 98.06 79 SER A O 1
ATOM 603 N N . SER A 1 80 ? -0.948 1.709 10.528 1.00 98.38 80 SER A N 1
ATOM 604 C CA . SER A 1 80 ? -2.412 1.764 10.442 1.00 98.38 80 SER A CA 1
ATOM 605 C C . SER A 1 80 ? -3.013 0.877 9.349 1.00 98.38 80 SER A C 1
ATOM 607 O O . SER A 1 80 ? -4.220 0.634 9.378 1.00 98.38 80 SER A O 1
ATOM 609 N N . ILE A 1 81 ? -2.217 0.427 8.373 1.00 98.75 81 ILE A N 1
ATOM 610 C CA . ILE A 1 81 ? -2.697 -0.411 7.273 1.00 98.75 81 ILE A CA 1
ATOM 611 C C . ILE A 1 81 ? -2.902 -1.845 7.756 1.00 98.75 81 ILE A C 1
ATOM 613 O O . ILE A 1 81 ? -1.980 -2.481 8.253 1.00 98.75 81 ILE A O 1
ATOM 617 N N . LYS A 1 82 ? -4.111 -2.356 7.526 1.00 98.62 82 LYS A N 1
ATOM 618 C CA . LYS A 1 82 ? -4.555 -3.706 7.876 1.00 98.62 82 LYS A CA 1
ATOM 619 C C . LYS A 1 82 ? -4.688 -4.635 6.683 1.00 98.62 82 LYS A C 1
ATOM 621 O O . LYS A 1 82 ? -4.584 -5.849 6.824 1.00 98.62 82 LYS A O 1
ATOM 626 N N . LYS A 1 83 ? -4.915 -4.076 5.493 1.00 98.75 83 LYS A N 1
ATOM 627 C CA . LYS A 1 83 ? -5.148 -4.860 4.279 1.00 98.75 83 LYS A CA 1
ATOM 628 C C . LYS A 1 83 ? -4.460 -4.263 3.065 1.00 98.75 83 LYS A C 1
ATOM 630 O O . LYS A 1 83 ? -4.588 -3.067 2.798 1.00 98.75 83 LYS A O 1
ATOM 635 N N . ILE A 1 84 ? -3.813 -5.123 2.288 1.00 98.69 84 ILE A N 1
ATOM 636 C CA . ILE A 1 84 ? -3.422 -4.849 0.906 1.00 98.69 84 ILE A CA 1
ATOM 637 C C . ILE A 1 84 ? -4.362 -5.639 0.004 1.00 98.69 84 ILE A C 1
ATOM 639 O O . ILE A 1 84 ? -4.342 -6.869 0.001 1.00 98.69 84 ILE A O 1
ATOM 643 N N . GLN A 1 85 ? -5.210 -4.929 -0.734 1.00 98.69 85 GLN A N 1
ATOM 644 C CA . GLN A 1 85 ? -6.212 -5.550 -1.594 1.00 98.69 85 GLN A CA 1
ATOM 645 C C . GLN A 1 85 ? -5.609 -6.132 -2.878 1.00 98.69 85 GLN A C 1
ATOM 647 O O . GLN A 1 85 ? -4.450 -5.883 -3.231 1.00 98.69 85 GLN A O 1
ATOM 652 N N . LYS A 1 86 ? -6.439 -6.886 -3.609 1.00 98.50 86 LYS A N 1
ATOM 653 C CA . LYS A 1 86 ? -6.092 -7.526 -4.880 1.00 98.50 86 LYS A CA 1
ATOM 654 C C . LYS A 1 86 ? -5.344 -6.578 -5.818 1.00 98.50 86 LYS A C 1
ATOM 656 O O . LYS A 1 86 ? -5.823 -5.491 -6.144 1.00 98.50 86 LYS A O 1
ATOM 661 N N . LYS A 1 87 ? -4.185 -7.022 -6.314 1.00 98.38 87 LYS A N 1
ATOM 662 C CA . LYS A 1 87 ? -3.311 -6.227 -7.200 1.00 98.38 87 LYS A CA 1
ATOM 663 C C . LYS A 1 87 ? -2.869 -4.870 -6.619 1.00 98.38 87 LYS A C 1
ATOM 665 O O . LYS A 1 87 ? -2.542 -3.969 -7.385 1.00 98.38 87 LYS A O 1
ATOM 670 N N . GLY A 1 88 ? -2.855 -4.685 -5.297 1.00 98.44 88 GLY A N 1
ATOM 671 C CA . GLY A 1 88 ? -2.503 -3.408 -4.662 1.00 98.44 88 GLY A CA 1
ATOM 672 C C . GLY A 1 88 ? -1.176 -2.803 -5.144 1.00 98.44 88 GLY A C 1
ATOM 673 O O . GLY A 1 88 ? -1.109 -1.593 -5.315 1.00 98.44 88 GLY A O 1
ATOM 674 N N . PHE A 1 89 ? -0.183 -3.640 -5.456 1.00 98.50 89 PHE A N 1
ATOM 675 C CA . PHE A 1 89 ? 1.155 -3.293 -5.961 1.00 98.50 89 PHE A CA 1
ATOM 676 C C . PHE A 1 89 ? 1.513 -4.034 -7.267 1.00 98.50 89 PHE A C 1
ATOM 678 O O . PHE A 1 89 ? 2.683 -4.288 -7.557 1.00 98.50 89 PHE A O 1
ATOM 685 N N . HIS A 1 90 ? 0.520 -4.431 -8.066 1.00 98.00 90 HIS A N 1
ATOM 686 C CA . HIS A 1 90 ? 0.766 -5.202 -9.286 1.00 98.00 90 HIS A CA 1
ATOM 687 C C . HIS A 1 90 ? 1.592 -4.409 -10.309 1.00 98.00 90 HIS A 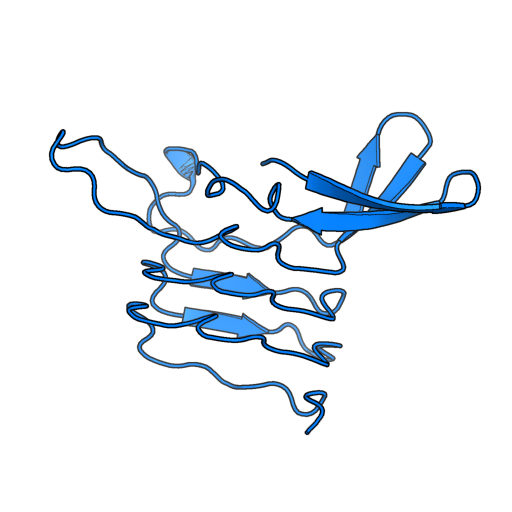C 1
ATOM 689 O O . HIS A 1 90 ? 1.220 -3.307 -10.702 1.00 98.00 90 HIS A O 1
ATOM 695 N N . GLY A 1 91 ? 2.713 -4.965 -10.760 1.00 97.06 91 GLY A N 1
ATOM 696 C CA . GLY A 1 91 ? 3.633 -4.272 -11.663 1.00 97.06 91 GLY A CA 1
ATOM 697 C C . GLY A 1 91 ? 4.427 -3.133 -11.012 1.00 97.06 91 GLY A C 1
ATOM 698 O O . GLY A 1 91 ? 5.170 -2.459 -11.722 1.00 97.06 91 GLY A O 1
ATOM 699 N N . SER A 1 92 ? 4.271 -2.896 -9.699 1.00 97.31 92 SER A N 1
ATOM 700 C CA . SER A 1 92 ? 4.894 -1.780 -8.969 1.00 97.31 92 SER A CA 1
ATOM 701 C C . SER A 1 92 ? 6.383 -1.642 -9.290 1.00 97.31 92 SER A C 1
ATOM 703 O O . SER A 1 92 ? 7.118 -2.629 -9.267 1.00 97.31 92 SER A O 1
ATOM 705 N N . LYS A 1 93 ? 6.825 -0.400 -9.530 1.00 96.25 93 LYS A N 1
ATOM 706 C CA . LYS A 1 93 ? 8.227 -0.051 -9.825 1.00 96.25 93 LYS A CA 1
ATOM 707 C C . LYS A 1 93 ? 9.075 0.234 -8.585 1.00 96.25 93 LYS A C 1
ATOM 709 O O . LYS A 1 93 ? 10.279 0.441 -8.706 1.00 96.25 93 LYS A O 1
ATOM 714 N N . ALA A 1 94 ? 8.466 0.239 -7.400 1.00 97.62 94 ALA A N 1
ATOM 715 C CA . ALA A 1 94 ? 9.213 0.349 -6.154 1.00 97.62 94 ALA A CA 1
ATOM 716 C C . ALA A 1 94 ? 10.099 -0.891 -5.982 1.00 97.62 94 ALA A C 1
ATOM 718 O O . ALA A 1 94 ? 9.622 -2.012 -6.155 1.00 97.62 94 ALA A O 1
ATOM 719 N N . LYS A 1 95 ? 11.362 -0.678 -5.609 1.00 98.00 95 LYS A N 1
ATOM 720 C CA . LYS A 1 95 ? 12.338 -1.738 -5.316 1.00 98.00 95 LYS A CA 1
ATOM 721 C C . LYS A 1 95 ? 12.192 -2.290 -3.903 1.00 98.00 95 LYS A C 1
ATOM 723 O O . LYS A 1 95 ? 12.530 -3.444 -3.653 1.00 98.00 95 LYS A O 1
ATOM 728 N N . THR A 1 96 ? 11.647 -1.476 -2.998 1.00 97.94 96 THR A N 1
ATOM 729 C CA . THR A 1 96 ? 11.482 -1.822 -1.584 1.00 97.94 96 THR A CA 1
ATOM 730 C C . THR A 1 96 ? 10.111 -1.395 -1.075 1.00 97.94 96 THR A C 1
ATOM 732 O O . THR A 1 96 ? 9.681 -0.256 -1.290 1.00 97.94 96 THR A O 1
ATOM 735 N N . ILE A 1 97 ? 9.453 -2.289 -0.338 1.00 98.25 97 ILE A N 1
ATOM 736 C CA . ILE A 1 97 ? 8.317 -1.957 0.527 1.00 98.25 97 ILE A CA 1
ATOM 737 C C . ILE A 1 97 ? 8.777 -2.057 1.975 1.00 98.25 97 ILE A C 1
ATOM 739 O O . ILE A 1 97 ? 9.350 -3.066 2.374 1.00 98.25 97 ILE A O 1
ATOM 743 N N . ILE A 1 98 ? 8.510 -1.013 2.756 1.00 98.00 98 ILE A N 1
ATOM 744 C CA . ILE A 1 98 ? 8.890 -0.935 4.168 1.00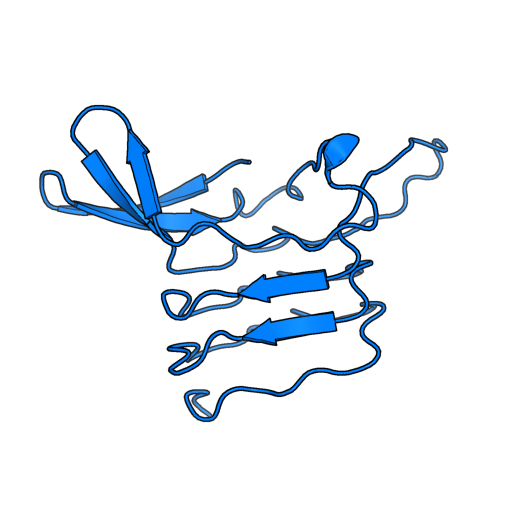 98.00 98 ILE A CA 1
ATOM 745 C C . ILE A 1 98 ? 7.615 -0.919 4.999 1.00 98.00 98 ILE A C 1
ATOM 747 O O . ILE A 1 98 ? 6.749 -0.078 4.772 1.00 98.00 98 ILE A O 1
ATOM 751 N N . PHE A 1 99 ? 7.501 -1.808 5.979 1.00 98.31 99 PHE A N 1
ATOM 752 C CA . PHE A 1 99 ? 6.430 -1.746 6.971 1.00 98.31 99 PHE A CA 1
ATOM 753 C C . PHE A 1 99 ? 6.924 -1.022 8.219 1.00 98.31 99 PHE A C 1
ATOM 755 O O . PHE A 1 99 ? 7.987 -1.344 8.750 1.00 98.31 99 PHE A O 1
ATOM 762 N N . ASP A 1 100 ? 6.150 -0.055 8.709 1.00 97.25 100 ASP A N 1
ATOM 763 C CA . ASP A 1 100 ? 6.469 0.599 9.978 1.00 97.25 100 ASP A CA 1
ATOM 764 C C . ASP A 1 100 ? 6.477 -0.410 11.139 1.00 97.25 100 ASP A C 1
ATOM 766 O O . ASP A 1 100 ? 5.725 -1.392 11.164 1.00 97.25 100 ASP A O 1
ATOM 770 N N . LYS A 1 101 ? 7.304 -0.133 12.157 1.00 95.62 101 LYS A N 1
ATOM 771 C CA . LYS A 1 101 ? 7.324 -0.924 13.396 1.00 95.62 101 LYS A CA 1
ATOM 772 C C . LYS A 1 101 ? 5.921 -1.005 14.003 1.00 95.62 101 LYS A C 1
ATOM 774 O O . LYS A 1 101 ? 5.223 0.001 14.113 1.00 95.62 101 LYS A O 1
ATOM 779 N N . GLY A 1 102 ? 5.540 -2.202 14.446 1.00 95.75 102 GLY A N 1
ATOM 780 C CA . GLY A 1 102 ? 4.197 -2.451 14.977 1.00 95.75 102 GLY A CA 1
ATOM 781 C C . GLY A 1 102 ? 3.112 -2.481 13.897 1.00 95.75 102 GLY A C 1
ATOM 782 O O . GLY A 1 102 ? 1.967 -2.151 14.195 1.00 95.75 102 GLY A O 1
ATOM 783 N N . SER A 1 103 ? 3.473 -2.833 12.657 1.00 97.38 103 SER A N 1
ATOM 784 C CA . SER A 1 103 ? 2.537 -3.030 11.547 1.00 97.38 103 SER A CA 1
ATOM 785 C C . SER A 1 103 ? 1.316 -3.856 11.955 1.00 97.38 103 SER A C 1
ATOM 787 O O . SER A 1 103 ? 1.461 -4.937 12.528 1.00 97.38 103 SER A O 1
ATOM 789 N N . GLN A 1 104 ? 0.119 -3.363 11.628 1.00 97.88 104 GLN A N 1
ATOM 790 C CA . GLN A 1 104 ? -1.151 -4.065 11.835 1.00 97.88 104 GLN A CA 1
ATOM 791 C C . GLN A 1 104 ? -1.640 -4.772 10.565 1.00 97.88 104 GLN A C 1
ATOM 793 O O . GLN A 1 104 ? -2.832 -5.038 10.447 1.00 97.88 104 GLN A O 1
ATOM 798 N N . LEU A 1 105 ? -0.757 -5.033 9.595 1.00 98.44 105 LEU A N 1
ATOM 799 C CA . LEU A 1 105 ? -1.141 -5.695 8.354 1.00 98.44 105 LEU A CA 1
ATOM 800 C C . LEU A 1 105 ? -1.561 -7.143 8.627 1.00 98.44 105 LEU A C 1
ATOM 802 O O . LEU A 1 105 ? -0.722 -7.998 8.878 1.00 98.44 105 LEU A O 1
ATOM 806 N N . GLU A 1 106 ? -2.855 -7.404 8.496 1.00 98.19 106 GLU A N 1
ATOM 807 C CA . GLU A 1 106 ? -3.477 -8.707 8.729 1.00 98.19 106 GLU A CA 1
ATOM 808 C C . GLU A 1 106 ? -3.583 -9.506 7.422 1.00 98.19 106 GLU A C 1
ATOM 810 O O . GLU A 1 106 ? -3.429 -10.724 7.420 1.00 98.19 106 GLU A O 1
ATOM 815 N N . LYS A 1 107 ? -3.820 -8.835 6.281 1.00 98.31 107 LYS A N 1
ATOM 816 C CA . LYS A 1 107 ? -4.149 -9.521 5.022 1.00 98.31 107 LYS A CA 1
ATOM 817 C C . LYS A 1 107 ? -3.483 -8.928 3.782 1.00 98.31 107 LYS A C 1
ATOM 819 O O . LYS A 1 107 ? -3.573 -7.727 3.518 1.00 98.31 107 LYS A O 1
ATOM 824 N N . ILE A 1 108 ? -2.915 -9.808 2.958 1.00 98.19 108 ILE A N 1
ATOM 825 C CA . ILE A 1 108 ? -2.451 -9.529 1.592 1.00 98.19 108 ILE A CA 1
ATOM 826 C C . ILE A 1 108 ? -3.294 -10.372 0.635 1.00 98.19 108 ILE A C 1
ATOM 828 O O . ILE A 1 108 ? -3.327 -11.593 0.740 1.00 98.19 108 ILE A O 1
ATOM 832 N N . GLU A 1 109 ? -4.012 -9.727 -0.280 1.00 98.31 109 GLU A N 1
ATOM 833 C CA . GLU A 1 109 ? -4.902 -10.415 -1.219 1.00 98.31 109 GLU A CA 1
ATOM 834 C C . GLU A 1 109 ? -4.210 -10.828 -2.529 1.00 98.31 109 GLU A C 1
ATOM 836 O O . GLU A 1 109 ? -3.085 -10.427 -2.837 1.00 98.31 109 GLU A O 1
ATOM 841 N N . ASP A 1 110 ? -4.928 -11.622 -3.329 1.00 98.19 110 ASP A N 1
ATOM 842 C CA . ASP A 1 110 ? -4.463 -12.197 -4.588 1.00 98.19 110 ASP A CA 1
ATOM 843 C C . ASP A 1 110 ? -3.681 -11.214 -5.461 1.00 98.19 110 ASP A C 1
ATOM 845 O O . ASP A 1 110 ? -4.145 -10.117 -5.802 1.00 98.19 110 ASP A O 1
ATOM 849 N N . ARG A 1 111 ? -2.516 -11.673 -5.928 1.00 97.94 111 ARG A N 1
ATOM 850 C CA . ARG A 1 111 ? -1.688 -10.960 -6.907 1.00 97.94 111 ARG A CA 1
ATOM 851 C C . ARG A 1 111 ? -1.278 -9.558 -6.459 1.00 97.94 111 ARG A C 1
ATOM 853 O O . ARG A 1 111 ? -0.988 -8.721 -7.313 1.00 97.94 111 ARG A O 1
ATOM 860 N N . ALA A 1 112 ? -1.286 -9.274 -5.152 1.00 98.19 112 ALA A N 1
ATOM 861 C CA . ALA A 1 112 ? -0.926 -7.964 -4.621 1.00 98.19 112 ALA A CA 1
ATOM 862 C C . ALA A 1 112 ? 0.425 -7.480 -5.156 1.00 98.19 112 ALA A C 1
ATOM 864 O O . ALA A 1 112 ? 0.517 -6.315 -5.513 1.00 98.19 112 ALA A O 1
ATOM 865 N N . PHE A 1 113 ? 1.411 -8.371 -5.295 1.00 98.06 113 PHE A N 1
ATOM 866 C CA . PHE A 1 113 ? 2.776 -8.048 -5.728 1.00 98.06 113 PHE A CA 1
ATOM 867 C C . PHE A 1 113 ? 3.188 -8.705 -7.060 1.00 98.06 113 PHE A C 1
ATOM 869 O O . PHE A 1 113 ? 4.372 -8.722 -7.399 1.00 98.06 113 PHE A O 1
ATOM 876 N N . ASP A 1 114 ? 2.235 -9.237 -7.836 1.00 97.62 114 ASP A N 1
ATOM 877 C CA . ASP A 1 114 ? 2.520 -9.861 -9.138 1.00 97.62 114 ASP A CA 1
ATOM 878 C C . ASP A 1 114 ? 3.246 -8.884 -10.072 1.00 97.62 114 ASP A C 1
ATOM 880 O O . ASP A 1 114 ? 2.818 -7.738 -10.215 1.00 97.62 114 ASP A O 1
ATOM 884 N N . PHE A 1 115 ? 4.294 -9.359 -10.753 1.00 96.88 115 PHE A N 1
ATOM 885 C CA . PHE A 1 115 ? 5.130 -8.581 -11.684 1.00 96.88 115 PHE A CA 1
ATOM 886 C C . PHE A 1 115 ? 5.770 -7.318 -11.083 1.00 96.88 115 PHE A C 1
ATOM 888 O O . P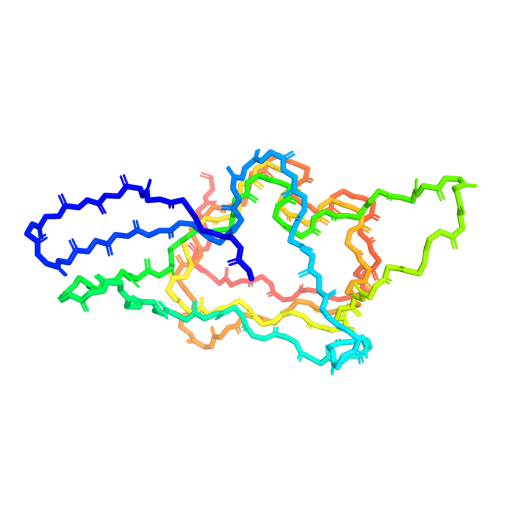HE A 1 115 ? 6.220 -6.454 -11.834 1.00 96.88 115 PHE A O 1
ATOM 895 N N . SER A 1 116 ? 5.794 -7.180 -9.754 1.00 96.81 116 SER A N 1
ATOM 896 C CA . SER A 1 116 ? 6.498 -6.074 -9.106 1.00 96.81 116 SER A CA 1
ATOM 897 C C . SER A 1 116 ? 8.012 -6.193 -9.295 1.00 96.81 116 SER A C 1
ATOM 899 O O . SER A 1 116 ? 8.550 -7.287 -9.456 1.00 96.81 116 SER A O 1
ATOM 901 N N . GLU A 1 117 ? 8.702 -5.055 -9.263 1.00 97.12 117 GLU A N 1
ATOM 902 C CA . GLU A 1 117 ? 10.166 -4.986 -9.316 1.00 97.12 117 GLU A CA 1
ATOM 903 C C . GLU A 1 117 ? 10.819 -5.066 -7.928 1.00 97.12 117 GLU A C 1
ATOM 905 O O . GLU A 1 117 ? 11.944 -4.597 -7.751 1.00 97.12 117 GLU A O 1
ATOM 910 N N . LEU A 1 118 ? 10.107 -5.618 -6.940 1.00 97.06 118 LEU A N 1
ATOM 911 C CA . LEU A 1 118 ? 10.615 -5.740 -5.580 1.00 97.06 118 LEU A CA 1
ATOM 912 C C . LEU A 1 118 ? 11.835 -6.651 -5.538 1.00 97.06 118 LEU A C 1
ATOM 914 O O . LEU A 1 118 ? 11.801 -7.781 -6.021 1.00 97.06 118 LEU A O 1
ATOM 918 N N . GLU A 1 119 ? 12.896 -6.148 -4.921 1.00 96.44 119 GLU A N 1
ATOM 919 C CA . GLU A 1 119 ? 14.130 -6.900 -4.696 1.00 96.44 119 GLU A CA 1
ATOM 920 C C . GLU A 1 119 ? 14.092 -7.593 -3.329 1.00 96.44 119 GLU A C 1
ATOM 922 O O . GLU A 1 119 ? 14.550 -8.725 -3.188 1.00 96.44 119 GLU A O 1
ATOM 927 N N . GLU A 1 120 ? 13.482 -6.941 -2.336 1.00 89.25 120 GLU A N 1
ATOM 928 C CA . GLU A 1 120 ? 13.342 -7.440 -0.971 1.00 89.25 120 GLU A CA 1
ATOM 929 C C . GLU A 1 120 ? 12.030 -6.945 -0.339 1.00 89.25 120 GLU A C 1
ATOM 931 O O . GLU A 1 120 ? 11.587 -5.814 -0.573 1.00 89.25 120 GLU A O 1
ATOM 936 N N . ILE A 1 121 ? 11.406 -7.800 0.478 1.00 94.44 121 ILE A N 1
ATOM 937 C CA . ILE A 1 121 ? 10.270 -7.443 1.329 1.00 94.44 121 ILE A CA 1
ATOM 938 C C . ILE A 1 121 ? 10.329 -8.239 2.638 1.00 94.44 121 ILE A C 1
ATOM 940 O O . ILE A 1 121 ? 10.306 -9.469 2.638 1.00 94.44 121 ILE A O 1
ATOM 944 N N . GLU A 1 122 ? 10.379 -7.531 3.763 1.00 95.81 122 GLU A N 1
ATOM 945 C CA . GLU A 1 122 ? 10.232 -8.128 5.091 1.00 95.81 122 GLU A CA 1
ATOM 946 C C . GLU A 1 122 ? 8.750 -8.098 5.474 1.00 95.81 122 GLU A C 1
ATOM 948 O O . GLU A 1 122 ? 8.164 -7.030 5.650 1.00 95.81 122 GLU A O 1
ATOM 953 N N . LEU A 1 123 ? 8.115 -9.266 5.557 1.00 95.69 123 LEU A N 1
ATOM 954 C CA . LEU A 1 123 ? 6.699 -9.354 5.903 1.00 95.69 123 LEU A CA 1
ATOM 955 C C . LEU A 1 123 ? 6.489 -9.195 7.421 1.00 95.69 123 LEU A C 1
ATOM 957 O O . LEU A 1 123 ? 7.229 -9.794 8.204 1.00 95.69 123 LEU A O 1
ATOM 961 N N . PRO A 1 124 ? 5.474 -8.429 7.863 1.00 94.75 124 PRO A N 1
ATOM 962 C CA . PRO A 1 124 ? 5.214 -8.237 9.282 1.00 94.75 124 PRO A CA 1
ATOM 963 C C . PRO A 1 124 ? 4.615 -9.498 9.923 1.00 94.75 124 PRO A C 1
ATOM 965 O O . PRO A 1 124 ? 3.836 -10.222 9.307 1.00 94.75 124 PRO A O 1
ATOM 968 N N . ALA A 1 125 ? 4.923 -9.722 11.203 1.00 94.50 125 ALA A N 1
ATOM 969 C CA . ALA A 1 125 ? 4.443 -10.880 11.967 1.00 94.50 125 ALA A CA 1
ATOM 970 C C . ALA A 1 125 ? 2.927 -10.876 12.261 1.00 94.50 125 ALA A C 1
ATOM 972 O O . ALA A 1 125 ? 2.411 -11.849 12.801 1.00 94.50 125 ALA A O 1
ATOM 973 N N . SER A 1 126 ? 2.226 -9.782 11.952 1.00 94.62 126 SER A N 1
ATOM 974 C CA . SER A 1 126 ? 0.778 -9.622 12.128 1.00 94.62 126 SER A CA 1
ATOM 975 C C . SER A 1 126 ? -0.064 -10.278 11.032 1.00 94.62 126 SER A C 1
ATOM 977 O O . SER A 1 126 ? -1.284 -10.300 11.167 1.00 94.62 126 SER A O 1
ATOM 979 N N . LEU A 1 127 ? 0.560 -10.818 9.978 1.00 94.00 127 LEU A N 1
ATOM 980 C CA . LEU A 1 127 ? -0.160 -11.492 8.901 1.00 94.00 127 LEU A CA 1
ATOM 981 C C . LEU A 1 127 ? -0.913 -12.726 9.408 1.00 94.00 127 LEU A C 1
ATOM 983 O O . LEU A 1 127 ? -0.346 -13.596 10.072 1.00 94.00 127 LEU A O 1
ATOM 987 N N . GLU A 1 128 ? -2.186 -12.804 9.038 1.00 91.19 128 GLU A N 1
ATOM 988 C CA . GLU A 1 128 ? -3.060 -13.943 9.302 1.00 91.19 128 GLU A CA 1
ATOM 989 C C . GLU A 1 128 ? -2.975 -14.976 8.159 1.00 91.19 128 GLU A C 1
ATOM 991 O O . GLU A 1 128 ? -2.579 -14.647 7.035 1.00 91.19 128 GLU A O 1
ATOM 996 N N . TYR A 1 129 ? -3.321 -16.234 8.461 1.00 70.62 129 TYR A N 1
ATOM 997 C CA . TYR A 1 129 ? -3.270 -17.380 7.540 1.00 70.62 129 TYR A CA 1
ATOM 998 C C . TYR A 1 129 ? -4.606 -17.667 6.846 1.00 70.62 129 TYR A C 1
ATOM 1000 O O . TYR A 1 129 ? -5.672 -17.453 7.467 1.00 70.62 129 TYR A O 1
#

Organism: Streptococcus pneumoniae (NCBI:txid1313)

Sequence (129 aa):
IKYKVLTVEGNIGTVQVGNGVTPVEFEAGQDGKPFTIPTKITVGDKVFTVTEVASQAFSYYPDETGRIVYYPSSITIPSSIKKIQKKGFHGSKAKTIIFDKGSQLEKIEDRAFDFSELEEIELPASLEY

Secondary structure (DSSP, 8-state):
--EEEEEEETTEEEEEES-SSSPPPPPGGGTTSEEEPPSEEEETTEEEEEEEE-TTTT-----TT-------SEEEE-TT--EE-TTTTTT---SEEEEPTT----EE-TTTTTT---SEE---TT---

InterPro domains:
  IPR026906 BspA-type LRR region [PF13306] (74-128)
  IPR032675 Leucine-rich repeat domain superfamily [G3DSA:3.80.10.10] (1-129)

Radius of gyration: 14.39 Å; chains: 1; bounding box: 34×37×40 Å

pLDDT: mean 95.42, std 5.78, range [68.81, 98.81]